Protein AF-A0A916AZN3-F1 (afdb_monomer)

Secondary structure (DSSP, 8-state):
------HHHHHHHHH--S-HHHHHHHHT--HHHHH-

Sequence (36 aa):
ANATTTPKIRRFIRESDRPIAQLAKELHVSEDTIRR

Solvent-accessible surface area (backbone atoms only — not comparable to full-atom values): 2348 Å² total; per-residue (Å²): 135,82,72,75,65,49,73,66,52,53,48,49,57,73,75,38,95,64,57,58,71,56,53,16,60,76,69,74,46,56,51,68,59,74,75,106

Foldseek 3Di:
DQDPCDVVNLVVLVVDPDDLVVSCVVVVHDSVSVVD

pLDDT: mean 74.4, std 10.69, range [39.69, 84.69]

Radius of gyration: 8.91 Å; Cα contacts (8 Å, |Δi|>4): 19; chains: 1; bounding box: 22×16×17 Å

Mean predicted aligned error: 6.34 Å

Structure (mmCIF, N/CA/C/O backbone):
data_AF-A0A916AZN3-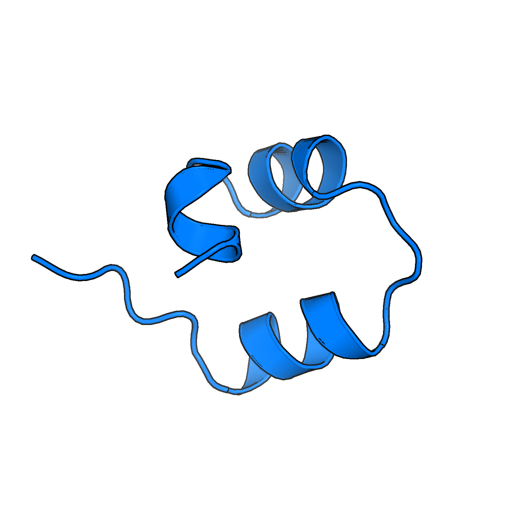F1
#
_entry.id   AF-A0A916AZN3-F1
#
loop_
_atom_site.group_PDB
_atom_site.id
_atom_site.type_symbol
_atom_site.label_atom_id
_atom_site.label_alt_id
_atom_site.label_comp_id
_atom_site.label_asym_id
_atom_site.label_ent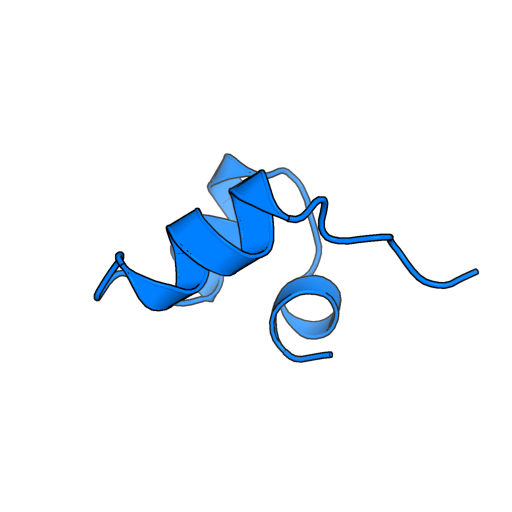ity_id
_atom_site.label_seq_id
_atom_site.pdbx_PDB_ins_code
_atom_site.Cartn_x
_atom_site.Cartn_y
_atom_site.Cartn_z
_atom_site.occupancy
_atom_site.B_iso_or_equiv
_atom_site.auth_seq_id
_atom_site.auth_comp_id
_atom_site.auth_asym_id
_atom_site.auth_atom_id
_atom_site.pdbx_PDB_model_num
ATOM 1 N N . ALA A 1 1 ? 13.939 -8.899 -9.771 1.00 42.03 1 ALA A N 1
ATOM 2 C CA . ALA A 1 1 ? 14.364 -8.909 -8.358 1.00 42.03 1 ALA A CA 1
ATOM 3 C C . ALA A 1 1 ? 13.183 -8.426 -7.529 1.00 42.03 1 ALA A C 1
ATOM 5 O O . ALA A 1 1 ? 12.802 -7.271 -7.652 1.00 42.03 1 ALA A O 1
ATOM 6 N N . ASN A 1 2 ? 12.514 -9.339 -6.826 1.00 39.69 2 ASN A N 1
A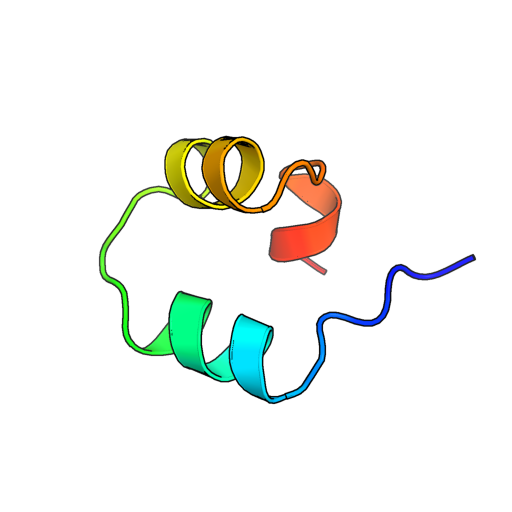TOM 7 C CA . ASN A 1 2 ? 11.237 -9.061 -6.170 1.00 39.69 2 ASN A CA 1
ATOM 8 C C . ASN A 1 2 ? 11.514 -8.340 -4.852 1.00 39.69 2 ASN A C 1
ATOM 10 O O . ASN A 1 2 ? 12.207 -8.883 -3.996 1.00 39.69 2 ASN A O 1
ATOM 14 N N . ALA A 1 3 ? 11.017 -7.112 -4.722 1.00 52.25 3 ALA A N 1
ATOM 15 C CA . ALA A 1 3 ? 11.098 -6.350 -3.490 1.00 52.25 3 ALA A CA 1
ATOM 16 C C . ALA A 1 3 ? 10.353 -7.117 -2.391 1.00 52.25 3 ALA A C 1
ATOM 18 O O . ALA A 1 3 ? 9.128 -7.206 -2.381 1.00 52.25 3 ALA A O 1
ATOM 19 N N . THR A 1 4 ? 11.119 -7.733 -1.499 1.00 60.31 4 THR A N 1
ATOM 20 C CA . THR A 1 4 ? 10.620 -8.429 -0.322 1.00 60.31 4 THR A CA 1
ATOM 21 C C . THR A 1 4 ? 9.922 -7.407 0.570 1.00 60.31 4 THR A C 1
ATOM 23 O O . THR A 1 4 ? 10.574 -6.717 1.351 1.00 60.31 4 THR A O 1
ATOM 26 N N . THR A 1 5 ? 8.595 -7.288 0.472 1.00 67.75 5 THR A N 1
ATOM 27 C CA . THR A 1 5 ? 7.803 -6.657 1.529 1.00 67.75 5 THR A CA 1
ATOM 28 C C . THR A 1 5 ? 7.994 -7.507 2.780 1.00 67.75 5 THR A C 1
ATOM 30 O O . THR A 1 5 ? 7.410 -8.581 2.940 1.00 67.75 5 THR A O 1
ATOM 33 N N . THR A 1 6 ? 8.898 -7.063 3.652 1.00 69.38 6 THR A N 1
ATOM 34 C CA . THR A 1 6 ? 9.188 -7.679 4.949 1.00 69.38 6 THR A CA 1
ATOM 35 C C . THR A 1 6 ? 7.859 -7.976 5.660 1.00 69.38 6 THR A C 1
ATOM 37 O O . THR A 1 6 ? 6.934 -7.171 5.527 1.00 69.38 6 THR A O 1
ATOM 40 N N . PRO A 1 7 ? 7.715 -9.058 6.449 1.00 71.75 7 PRO A N 1
ATOM 41 C CA . PRO A 1 7 ? 6.457 -9.393 7.135 1.00 71.75 7 PRO A CA 1
ATOM 42 C C . PRO A 1 7 ? 5.789 -8.210 7.856 1.00 71.75 7 PRO A C 1
ATOM 44 O O . PRO A 1 7 ? 4.566 -8.108 7.901 1.00 71.75 7 PRO A O 1
ATOM 47 N N . LYS A 1 8 ? 6.604 -7.269 8.351 1.00 67.25 8 LYS A N 1
ATOM 48 C CA . LYS A 1 8 ? 6.176 -5.993 8.937 1.00 67.25 8 LYS A CA 1
ATOM 49 C C . LYS A 1 8 ? 5.403 -5.095 7.962 1.00 67.25 8 LYS A C 1
ATOM 51 O O . LYS A 1 8 ? 4.359 -4.581 8.335 1.00 67.25 8 LYS A O 1
ATOM 56 N N . ILE A 1 9 ? 5.878 -4.940 6.727 1.00 74.38 9 ILE A N 1
ATOM 57 C CA . ILE A 1 9 ? 5.232 -4.125 5.689 1.00 74.38 9 ILE A CA 1
ATOM 58 C C . ILE A 1 9 ? 3.927 -4.785 5.242 1.00 74.38 9 ILE A C 1
ATOM 60 O O . ILE A 1 9 ? 2.908 -4.115 5.143 1.00 74.38 9 ILE A O 1
ATOM 64 N N . ARG A 1 10 ? 3.917 -6.113 5.061 1.00 76.12 10 ARG A N 1
ATOM 65 C CA . ARG A 1 10 ? 2.691 -6.855 4.720 1.00 76.12 10 ARG A CA 1
ATOM 66 C C . ARG A 1 10 ? 1.619 -6.714 5.800 1.00 76.12 10 ARG A C 1
ATOM 68 O O . ARG A 1 10 ? 0.447 -6.529 5.488 1.00 76.12 10 ARG A O 1
ATOM 75 N N . ARG A 1 11 ? 2.024 -6.773 7.071 1.00 78.31 11 ARG A N 1
ATOM 76 C CA . ARG A 1 11 ? 1.135 -6.530 8.209 1.00 78.31 11 ARG A CA 1
ATOM 77 C C . ARG A 1 11 ? 0.636 -5.085 8.236 1.00 78.31 11 ARG A C 1
ATOM 79 O O . ARG A 1 11 ? -0.558 -4.885 8.394 1.00 78.31 11 ARG A O 1
ATOM 86 N N . PHE A 1 12 ? 1.519 -4.116 8.006 1.00 74.31 12 PHE A N 1
ATOM 87 C CA . PHE A 1 12 ? 1.172 -2.697 7.935 1.00 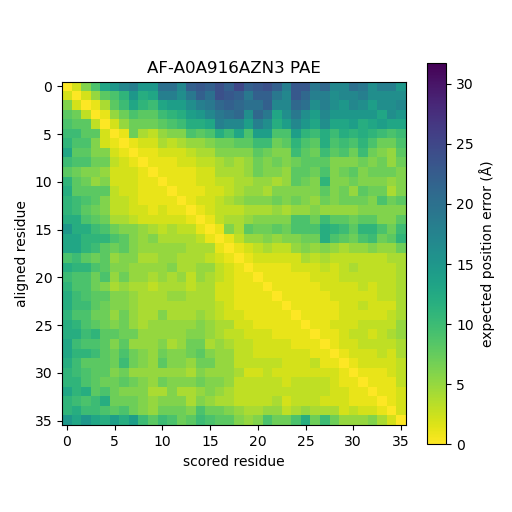74.31 12 PHE A CA 1
ATOM 88 C C . PHE A 1 12 ? 0.161 -2.401 6.822 1.00 74.31 12 PHE A C 1
ATOM 90 O O . PHE A 1 12 ? -0.837 -1.750 7.083 1.00 74.31 12 PHE A O 1
ATOM 97 N N . ILE A 1 13 ? 0.355 -2.945 5.616 1.00 76.44 13 ILE A N 1
ATOM 98 C CA . ILE A 1 13 ? -0.604 -2.808 4.508 1.00 76.44 13 ILE A CA 1
ATOM 99 C C . ILE A 1 13 ? -1.945 -3.463 4.862 1.00 76.44 13 ILE A C 1
ATOM 101 O O . ILE A 1 13 ? -2.990 -2.897 4.580 1.00 76.44 13 ILE A O 1
ATOM 105 N N . ARG A 1 14 ? -1.934 -4.646 5.494 1.00 76.81 14 ARG A N 1
ATOM 106 C CA . ARG A 1 14 ? -3.167 -5.372 5.844 1.00 76.81 14 ARG A CA 1
ATOM 107 C C . ARG A 1 14 ? -3.959 -4.717 6.978 1.00 76.81 14 ARG A C 1
ATOM 109 O O . ARG A 1 14 ? -5.174 -4.840 7.010 1.00 76.81 14 ARG A O 1
ATOM 116 N N . GLU A 1 15 ? -3.277 -4.107 7.942 1.00 80.75 15 GLU A N 1
ATOM 117 C CA . GLU A 1 15 ? -3.904 -3.434 9.089 1.00 80.75 15 GLU A CA 1
ATOM 118 C C . GLU A 1 15 ? -4.268 -1.974 8.785 1.00 80.75 15 GLU A C 1
ATOM 120 O O . GLU A 1 15 ? -4.994 -1.351 9.556 1.00 80.75 15 GLU A O 1
ATOM 125 N N . SER A 1 16 ? -3.765 -1.414 7.683 1.00 72.06 16 SER A N 1
ATOM 126 C CA . SER A 1 16 ? -4.030 -0.036 7.296 1.00 72.06 16 SER A CA 1
ATOM 127 C C . SER A 1 16 ? -5.094 0.021 6.205 1.00 72.06 16 SER A C 1
ATOM 129 O O . SER A 1 16 ? -4.853 -0.402 5.083 1.00 72.06 16 SER A O 1
ATOM 131 N N . ASP A 1 17 ? -6.227 0.664 6.489 1.00 79.19 17 ASP A N 1
ATOM 132 C CA . ASP A 1 17 ? -7.230 1.055 5.477 1.00 79.19 17 ASP A CA 1
ATOM 133 C C . ASP A 1 17 ? -6.753 2.222 4.584 1.00 79.19 17 ASP A C 1
ATOM 135 O O . ASP A 1 17 ? -7.537 2.899 3.914 1.00 79.19 17 ASP A O 1
ATOM 139 N N . ARG A 1 18 ? -5.447 2.519 4.591 1.00 80.50 18 ARG A N 1
ATOM 140 C CA . ARG A 1 18 ? -4.872 3.610 3.809 1.00 80.50 18 ARG A CA 1
ATOM 141 C C . ARG A 1 18 ? -4.743 3.217 2.335 1.00 80.50 18 ARG A C 1
ATOM 143 O O . ARG A 1 18 ? -4.399 2.076 2.024 1.00 80.50 18 ARG A O 1
ATOM 150 N N . PRO A 1 19 ? -4.924 4.172 1.407 1.00 83.25 19 PRO A N 1
ATOM 151 C CA . PRO A 1 19 ? -4.715 3.927 -0.014 1.00 83.25 19 PRO A CA 1
ATOM 152 C C . PRO A 1 19 ? -3.289 3.445 -0.316 1.00 83.25 19 PRO A C 1
ATOM 154 O O . PRO A 1 19 ? -2.313 3.979 0.217 1.00 83.25 19 PRO A O 1
ATOM 157 N N . ILE A 1 20 ? -3.164 2.50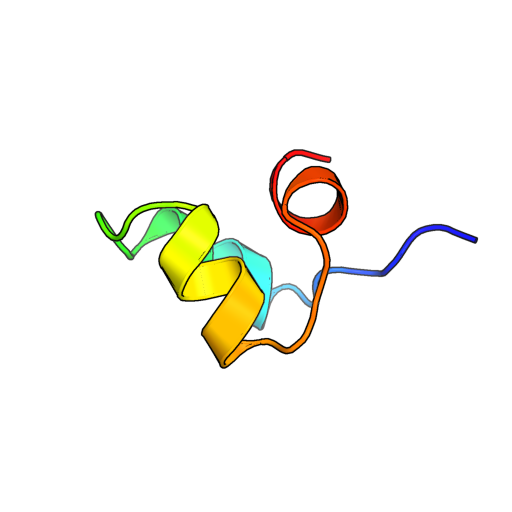5 -1.257 1.00 81.50 20 ILE A N 1
ATOM 158 C CA . ILE A 1 20 ? -1.880 1.951 -1.724 1.00 81.50 20 ILE A CA 1
ATOM 159 C C . ILE A 1 20 ? -0.913 3.064 -2.159 1.00 81.50 20 ILE A C 1
ATOM 161 O O . ILE A 1 20 ? 0.266 3.014 -1.821 1.00 81.50 20 ILE A O 1
ATOM 165 N N . ALA A 1 21 ? -1.419 4.112 -2.817 1.00 82.25 21 ALA A N 1
ATOM 166 C CA . ALA A 1 21 ? -0.637 5.276 -3.237 1.00 82.25 21 ALA A CA 1
ATOM 167 C C . ALA A 1 21 ? 0.035 6.023 -2.069 1.00 82.25 21 ALA A C 1
ATOM 169 O O . ALA A 1 21 ? 1.128 6.574 -2.212 1.00 82.25 21 ALA A O 1
ATOM 170 N N . GLN A 1 22 ? -0.608 6.052 -0.899 1.00 83.62 22 GLN A N 1
ATOM 171 C CA . GLN A 1 22 ? -0.055 6.688 0.296 1.00 83.62 22 GLN A CA 1
ATOM 172 C C . GLN A 1 22 ? 1.017 5.801 0.934 1.00 83.62 22 GLN A C 1
ATOM 174 O O . GLN A 1 22 ? 2.100 6.28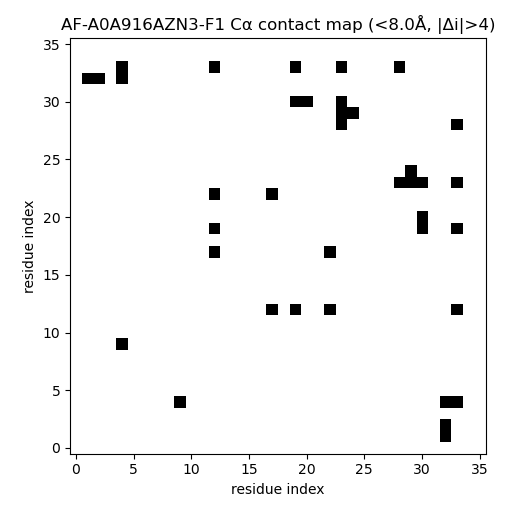7 1.256 1.00 83.62 22 GLN A O 1
ATOM 179 N N . LEU A 1 23 ? 0.749 4.496 1.032 1.00 82.06 23 LEU A N 1
ATOM 180 C CA . LEU A 1 23 ? 1.699 3.504 1.541 1.00 82.06 23 LEU A CA 1
ATOM 181 C C . LEU A 1 23 ? 2.964 3.434 0.669 1.00 82.06 23 LEU 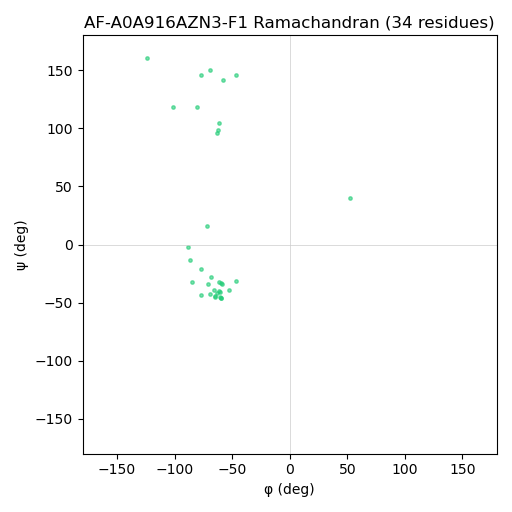A C 1
ATOM 183 O O . LEU A 1 23 ? 4.072 3.368 1.192 1.00 82.06 23 LEU A O 1
ATOM 187 N N . ALA A 1 24 ? 2.807 3.514 -0.653 1.00 83.88 24 ALA A N 1
ATOM 188 C CA . ALA A 1 24 ? 3.897 3.540 -1.627 1.00 83.88 24 ALA A CA 1
ATOM 189 C C . ALA A 1 24 ? 4.835 4.735 -1.406 1.00 83.88 24 ALA A C 1
ATOM 191 O O . ALA A 1 24 ? 6.054 4.571 -1.342 1.00 83.88 24 ALA A O 1
ATOM 192 N N . LYS A 1 25 ? 4.267 5.932 -1.209 1.00 84.69 25 LYS A N 1
ATOM 193 C CA . LYS A 1 25 ? 5.036 7.149 -0.911 1.00 84.69 25 LYS A CA 1
ATOM 194 C C . LYS A 1 25 ? 5.761 7.067 0.428 1.00 84.69 25 LYS A C 1
ATOM 196 O O . LYS A 1 25 ? 6.931 7.420 0.507 1.00 84.69 25 LYS A O 1
ATOM 201 N N . GLU A 1 26 ? 5.081 6.593 1.465 1.00 83.25 26 GLU A N 1
ATOM 202 C CA . GLU A 1 26 ? 5.631 6.510 2.822 1.00 83.25 26 GLU A CA 1
ATOM 203 C C . GLU A 1 26 ? 6.789 5.499 2.892 1.00 83.25 26 GLU A C 1
ATOM 205 O O . GLU A 1 26 ? 7.833 5.764 3.488 1.00 83.25 26 GLU A O 1
ATOM 210 N N . LEU A 1 27 ? 6.652 4.378 2.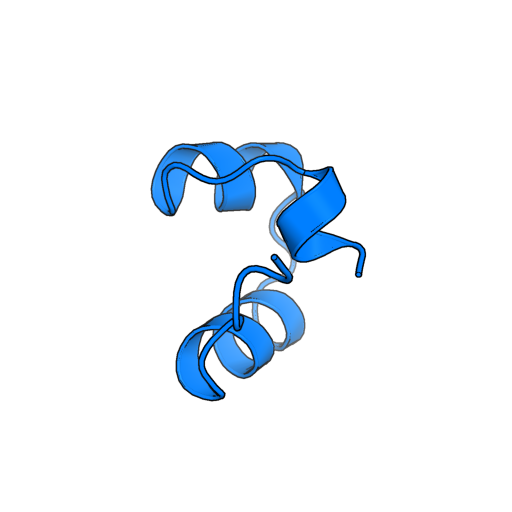183 1.00 80.56 27 LEU A N 1
ATOM 211 C CA . LEU A 1 27 ? 7.652 3.313 2.123 1.00 80.56 27 LEU A CA 1
ATOM 212 C C . LEU A 1 27 ? 8.703 3.506 1.017 1.00 80.56 27 LEU A C 1
ATOM 214 O O . LEU A 1 27 ? 9.613 2.688 0.921 1.00 80.56 27 LEU A O 1
ATOM 218 N N . HIS A 1 28 ? 8.601 4.563 0.202 1.00 79.81 28 HIS A N 1
ATOM 219 C CA . HIS A 1 28 ? 9.470 4.815 -0.959 1.00 79.81 28 HIS A 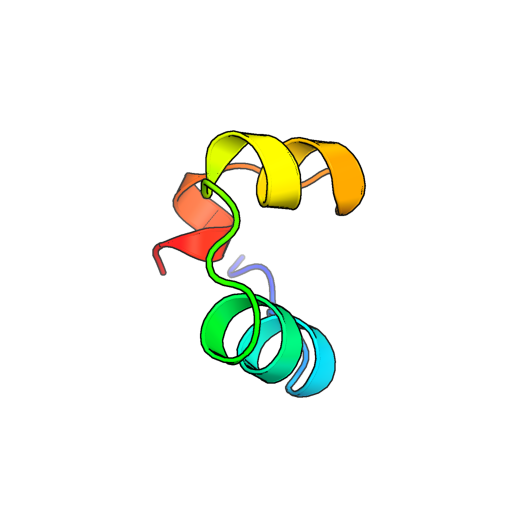CA 1
ATOM 220 C C . HIS A 1 28 ? 9.550 3.622 -1.931 1.00 79.81 28 HIS A C 1
ATOM 222 O O . HIS A 1 28 ? 10.607 3.298 -2.475 1.00 79.81 28 HIS A O 1
ATOM 228 N N . VAL A 1 29 ? 8.415 2.962 -2.159 1.00 82.25 29 VAL A N 1
ATOM 229 C CA . VAL A 1 29 ? 8.285 1.835 -3.092 1.00 82.25 29 VAL A CA 1
ATOM 230 C C . VAL A 1 29 ? 7.199 2.109 -4.123 1.00 82.25 29 VAL A C 1
ATOM 232 O O . VAL A 1 29 ? 6.321 2.941 -3.924 1.00 82.25 29 VAL A O 1
ATOM 235 N N . SER A 1 30 ? 7.237 1.391 -5.241 1.00 79.88 30 SER A N 1
ATOM 236 C CA . SER A 1 30 ? 6.189 1.439 -6.262 1.00 79.88 30 SER A CA 1
ATOM 237 C C . SER A 1 30 ? 4.889 0.801 -5.758 1.00 79.88 30 SER A C 1
ATOM 239 O O . SER A 1 30 ? 4.922 -0.164 -4.999 1.00 79.88 30 SER A O 1
ATOM 241 N N . GLU A 1 31 ? 3.734 1.259 -6.241 1.00 81.19 31 GLU A N 1
ATOM 242 C CA . GLU A 1 31 ? 2.444 0.615 -5.929 1.00 81.19 31 GLU A CA 1
ATOM 243 C C . GLU A 1 31 ? 2.407 -0.855 -6.367 1.00 81.19 31 GLU A C 1
ATOM 245 O O . GLU A 1 31 ? 1.847 -1.702 -5.675 1.00 81.19 31 GLU A O 1
ATOM 250 N N . ASP A 1 32 ? 3.079 -1.179 -7.475 1.00 80.31 32 ASP A N 1
ATOM 251 C CA . ASP A 1 32 ? 3.220 -2.552 -7.965 1.00 80.31 32 ASP A CA 1
ATOM 252 C C . ASP A 1 32 ? 3.955 -3.454 -6.955 1.00 80.31 32 ASP A C 1
ATOM 254 O O . ASP A 1 32 ? 3.614 -4.619 -6.788 1.00 80.31 32 ASP A O 1
ATOM 258 N N . THR A 1 33 ? 4.893 -2.893 -6.185 1.00 75.44 33 THR A N 1
ATOM 259 C CA . THR A 1 33 ? 5.580 -3.589 -5.083 1.00 75.44 33 THR A CA 1
ATOM 260 C C . THR A 1 33 ? 4.647 -3.895 -3.911 1.00 75.44 33 THR A C 1
ATOM 262 O O . THR A 1 33 ? 4.878 -4.852 -3.178 1.00 75.44 33 THR A O 1
ATOM 265 N N . ILE A 1 34 ? 3.601 -3.092 -3.713 1.00 76.00 34 ILE A N 1
ATOM 266 C CA . ILE A 1 34 ? 2.599 -3.296 -2.657 1.00 76.00 34 ILE A CA 1
ATOM 267 C C . ILE A 1 34 ? 1.509 -4.275 -3.111 1.00 76.00 34 ILE A C 1
ATOM 269 O O . ILE A 1 34 ? 0.968 -5.014 -2.291 1.00 76.00 34 ILE A O 1
ATOM 273 N N . ARG A 1 35 ? 1.189 -4.288 -4.410 1.00 72.25 35 ARG A N 1
ATOM 274 C CA . ARG A 1 35 ? 0.148 -5.141 -5.002 1.00 72.25 35 ARG A CA 1
ATOM 275 C C . ARG A 1 35 ? 0.580 -6.603 -5.190 1.00 72.25 35 ARG A C 1
ATOM 277 O O . ARG A 1 35 ? -0.285 -7.465 -5.330 1.00 72.25 35 ARG A O 1
ATOM 284 N N . ARG A 1 36 ? 1.889 -6.857 -5.230 1.00 67.00 36 ARG A N 1
ATOM 285 C CA . ARG A 1 36 ? 2.512 -8.162 -5.496 1.00 67.00 36 ARG A CA 1
ATOM 286 C C . ARG A 1 36 ? 2.784 -8.957 -4.218 1.00 67.00 36 ARG A C 1
ATOM 288 O O . ARG A 1 36 ? 2.562 -10.186 -4.249 1.00 67.00 36 ARG A O 1
#

Nearest PDB structures (foldseek):
  3f2f-assembly2_B  TM=6.120E-01  e=3.871E+00  Escherichia coli
  5af3-assembly1_B  TM=7.686E-01  e=8.297E+00  Mycobacterium tuberculosis H37Rv
  3hpg-assembly2_E  TM=6.382E-01  e=8.892E+00  Visna/maedi virus EV1 KV1772